Protein AF-A0A9Q8ZXS8-F1 (afdb_monomer)

Radius of gyration: 16.69 Å; Cα contacts (8 Å, |Δi|>4): 144; chains: 1; bounding box: 40×21×50 Å

Structure (mmCIF, N/CA/C/O backbone):
data_AF-A0A9Q8ZXS8-F1
#
_entry.id   AF-A0A9Q8ZXS8-F1
#
loop_
_atom_site.group_PDB
_atom_site.id
_atom_site.type_symbol
_atom_site.label_atom_id
_atom_site.label_alt_id
_atom_site.label_comp_id
_atom_site.label_asym_id
_atom_site.label_entity_id
_atom_site.label_se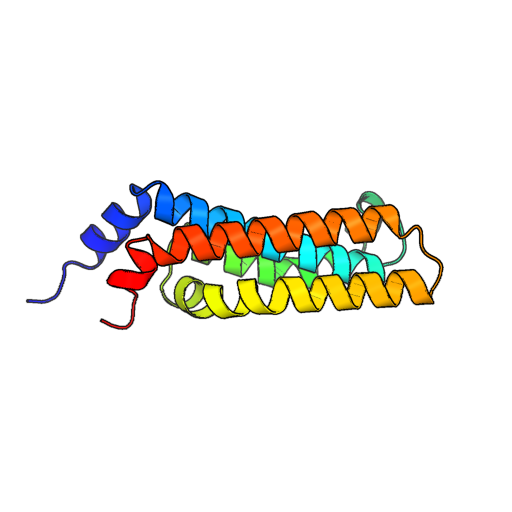q_id
_atom_site.pdbx_PDB_ins_code
_atom_site.Cartn_x
_atom_site.Cartn_y
_atom_site.Cartn_z
_atom_site.occupancy
_atom_site.B_iso_or_equiv
_atom_site.auth_seq_id
_atom_site.auth_comp_id
_atom_site.auth_asym_id
_atom_site.auth_atom_id
_atom_site.pdbx_PDB_model_num
ATOM 1 N N . MET A 1 1 ? -21.785 -8.134 29.404 1.00 45.50 1 MET A N 1
ATOM 2 C CA . MET A 1 1 ? -22.351 -6.963 28.702 1.00 45.50 1 MET A CA 1
ATOM 3 C C . MET A 1 1 ? -21.860 -7.034 27.273 1.00 45.50 1 MET A C 1
ATOM 5 O O . MET A 1 1 ? -20.669 -6.858 27.066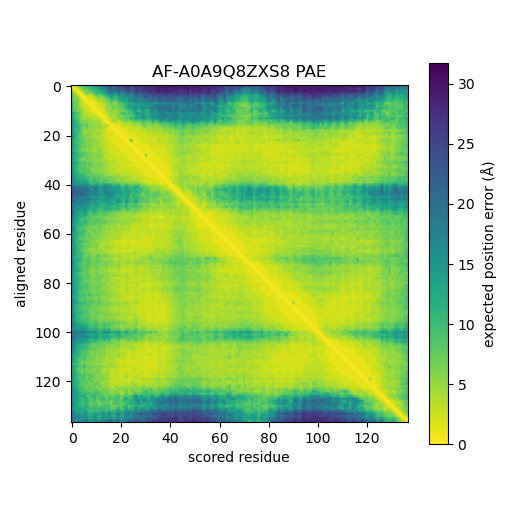 1.00 45.50 1 MET A O 1
ATOM 9 N N . ALA A 1 2 ? -22.726 -7.398 26.325 1.00 45.50 2 ALA A N 1
ATOM 10 C CA . ALA A 1 2 ? -22.381 -7.313 24.911 1.00 45.50 2 ALA A CA 1
ATOM 11 C C . ALA A 1 2 ? -22.109 -5.836 24.607 1.00 45.50 2 ALA A C 1
ATOM 13 O O . ALA A 1 2 ? -22.987 -4.994 24.801 1.00 45.50 2 ALA A O 1
ATOM 14 N N . ARG A 1 3 ? -20.860 -5.518 24.267 1.00 55.22 3 ARG A N 1
ATOM 15 C CA . ARG A 1 3 ? -20.460 -4.188 23.815 1.00 55.22 3 ARG A CA 1
ATOM 16 C C . ARG A 1 3 ? -21.382 -3.836 22.648 1.00 55.22 3 ARG A C 1
ATOM 18 O O . ARG A 1 3 ? -21.616 -4.669 21.780 1.00 55.22 3 ARG A O 1
ATOM 25 N N . ASN A 1 4 ? -21.991 -2.654 22.666 1.00 61.94 4 ASN A N 1
ATOM 26 C CA . ASN A 1 4 ? -22.851 -2.235 21.566 1.00 61.94 4 ASN A CA 1
ATOM 27 C C . ASN A 1 4 ? -21.925 -1.888 20.391 1.00 61.94 4 ASN A C 1
ATOM 29 O O . ASN A 1 4 ? -21.510 -0.739 20.252 1.00 61.94 4 ASN A O 1
ATOM 33 N N . ASP A 1 5 ? -21.520 -2.892 19.608 1.00 63.16 5 ASP A N 1
ATOM 34 C CA . ASP A 1 5 ? -20.488 -2.781 18.567 1.00 63.16 5 ASP A CA 1
ATOM 35 C C . ASP A 1 5 ? -20.754 -1.598 17.626 1.00 63.16 5 ASP A C 1
ATOM 37 O O . ASP A 1 5 ? -19.835 -0.901 17.203 1.00 63.16 5 ASP A O 1
ATOM 41 N N . ARG A 1 6 ? -22.029 -1.269 17.389 1.00 62.06 6 ARG A N 1
ATOM 42 C CA . ARG A 1 6 ? -22.445 -0.097 16.603 1.00 62.06 6 ARG A CA 1
ATOM 43 C C . ARG A 1 6 ? -21.982 1.241 17.184 1.00 62.06 6 ARG A C 1
ATOM 45 O O . ARG A 1 6 ? -21.545 2.101 16.426 1.00 62.06 6 ARG A O 1
ATOM 52 N N . GLU A 1 7 ? -22.061 1.437 18.499 1.00 69.19 7 GLU A N 1
ATOM 53 C CA . GLU A 1 7 ? -21.584 2.670 19.145 1.00 69.19 7 GLU A CA 1
ATOM 54 C C . GLU A 1 7 ? -20.056 2.757 19.136 1.00 69.19 7 GLU A C 1
ATOM 56 O O . GLU A 1 7 ? -19.498 3.844 19.002 1.00 69.19 7 GLU A O 1
ATOM 61 N N . TYR A 1 8 ? -19.379 1.614 19.241 1.00 67.31 8 TYR A N 1
ATOM 62 C CA . TYR A 1 8 ? -17.926 1.522 19.158 1.00 67.31 8 TYR A CA 1
ATOM 63 C C . TYR A 1 8 ? -17.414 1.920 17.763 1.00 67.31 8 TYR A C 1
ATOM 65 O O . TYR A 1 8 ? -16.594 2.834 17.642 1.00 67.31 8 TYR A O 1
ATOM 73 N N . TRP A 1 9 ? -17.982 1.340 16.701 1.00 65.94 9 TRP A N 1
ATOM 74 C CA . TRP A 1 9 ? -17.641 1.694 15.319 1.00 65.94 9 TRP A CA 1
ATOM 75 C C . TRP A 1 9 ? -18.033 3.134 14.959 1.00 65.94 9 TRP A C 1
ATOM 77 O O . TRP A 1 9 ? -17.338 3.789 14.182 1.00 65.94 9 TRP A O 1
ATOM 87 N N . ALA A 1 10 ? -19.107 3.668 15.548 1.00 68.06 10 ALA A N 1
ATOM 88 C CA . ALA A 1 10 ? -19.478 5.071 15.378 1.00 68.06 10 ALA A CA 1
ATOM 89 C C . ALA A 1 10 ? -18.453 6.025 16.018 1.00 68.06 10 ALA A C 1
ATOM 91 O O . ALA A 1 10 ? -18.123 7.047 15.422 1.00 68.06 10 ALA A O 1
ATOM 92 N N . ARG A 1 11 ? -17.899 5.688 17.192 1.00 68.88 11 ARG A N 1
ATOM 93 C CA . ARG A 1 11 ? -16.846 6.489 17.847 1.00 68.88 11 ARG A CA 1
ATOM 94 C C . ARG A 1 11 ? -15.534 6.472 17.064 1.00 68.88 11 ARG A C 1
ATOM 96 O O . ARG A 1 11 ? -14.914 7.520 16.909 1.00 68.88 11 ARG A O 1
ATOM 103 N N . LEU A 1 12 ? -15.157 5.319 16.510 1.00 65.94 12 LEU A N 1
ATOM 104 C CA . LEU A 1 12 ? -13.989 5.174 15.632 1.00 65.94 12 LEU A CA 1
ATOM 105 C C . LEU A 1 12 ? -14.066 6.064 14.388 1.00 65.94 12 LEU A C 1
ATOM 107 O O . LEU A 1 12 ? -13.073 6.683 14.013 1.00 65.94 12 LEU A O 1
ATOM 111 N N . ARG A 1 13 ? -15.259 6.198 13.794 1.00 68.06 13 ARG A N 1
ATOM 112 C CA . ARG A 1 13 ? -15.489 7.105 12.659 1.00 68.06 13 ARG A CA 1
ATOM 113 C C . ARG A 1 13 ? -15.359 8.577 13.016 1.00 68.06 13 ARG A C 1
ATOM 115 O O . ARG A 1 13 ? -15.186 9.373 12.108 1.00 68.06 13 ARG A O 1
ATOM 122 N N . VAL A 1 14 ? -15.468 8.960 14.284 1.00 74.81 14 VAL A N 1
ATOM 123 C CA . VAL A 1 14 ? -15.363 10.363 14.717 1.00 74.81 14 VAL A CA 1
ATOM 124 C C . VAL A 1 14 ? -13.942 10.696 15.177 1.00 74.81 14 VAL A C 1
ATOM 126 O O . VAL A 1 14 ? -13.554 11.863 15.179 1.00 74.81 14 VAL A O 1
ATOM 129 N N . GLU A 1 15 ? -13.133 9.694 15.529 1.00 79.12 15 GLU A N 1
ATOM 130 C CA . GLU A 1 15 ? -11.763 9.922 15.969 1.00 79.12 15 GLU A CA 1
ATOM 131 C C . GLU A 1 15 ? -10.849 10.276 14.777 1.00 79.12 15 GLU A C 1
ATOM 133 O O . GLU A 1 15 ? -10.577 9.425 13.923 1.00 79.12 15 GLU A O 1
ATOM 138 N N . PRO A 1 16 ? -10.282 11.497 14.736 1.00 76.81 16 PRO A N 1
ATOM 139 C CA . PRO A 1 16 ? -9.475 11.937 13.602 1.00 76.81 16 PRO A CA 1
ATOM 140 C C . PRO A 1 16 ? -8.232 11.064 13.422 1.00 76.81 16 PRO A C 1
ATOM 142 O O . PRO A 1 16 ? -7.836 10.782 12.299 1.00 76.81 16 PRO A O 1
ATOM 145 N N . ARG A 1 17 ? -7.631 10.571 14.511 1.00 79.19 17 ARG A N 1
ATOM 146 C CA . ARG A 1 17 ? -6.448 9.697 14.454 1.00 79.19 17 ARG A CA 1
ATOM 147 C C . ARG A 1 17 ? -6.723 8.380 13.734 1.00 79.19 17 ARG A C 1
ATOM 149 O O . ARG A 1 17 ? -5.909 7.962 12.918 1.00 79.19 17 ARG A O 1
ATOM 156 N N . SER A 1 18 ? -7.871 7.761 13.993 1.00 78.75 18 SER A N 1
ATOM 157 C CA . SER A 1 18 ? -8.272 6.515 13.335 1.00 78.75 18 SER A CA 1
ATOM 158 C C . SER A 1 18 ? -8.526 6.732 11.838 1.00 78.75 18 SER A C 1
ATOM 160 O O . SER A 1 18 ? -8.071 5.935 11.017 1.00 78.75 18 SER A O 1
ATOM 162 N N . GLN A 1 19 ? -9.140 7.861 11.464 1.00 82.94 19 GLN A N 1
ATOM 163 C CA . GLN A 1 19 ? -9.300 8.250 10.058 1.00 82.94 19 GLN A CA 1
ATOM 164 C C . GLN A 1 19 ? -7.961 8.539 9.363 1.00 82.94 19 GLN A C 1
ATOM 166 O O . GLN A 1 19 ? -7.737 8.066 8.253 1.00 82.94 19 GLN A O 1
ATOM 171 N N . TRP A 1 20 ? -7.050 9.276 10.008 1.00 85.56 20 TRP A N 1
ATOM 172 C CA . TRP A 1 20 ? -5.715 9.555 9.467 1.00 85.56 20 TRP A CA 1
ATOM 173 C C . TRP A 1 20 ? -4.899 8.273 9.295 1.00 85.56 20 TRP A C 1
ATOM 175 O O . TRP A 1 20 ? -4.257 8.092 8.263 1.00 85.56 20 TRP A O 1
ATOM 185 N N . ALA A 1 21 ? -4.954 7.358 10.267 1.00 85.38 21 ALA A N 1
ATOM 186 C CA . ALA A 1 21 ? -4.276 6.071 10.182 1.00 85.38 21 ALA A CA 1
ATOM 187 C C . ALA A 1 21 ? -4.770 5.262 8.971 1.00 85.38 21 ALA A C 1
ATOM 189 O O . ALA A 1 21 ? -3.948 4.795 8.176 1.00 85.38 21 ALA A O 1
ATOM 190 N N . AL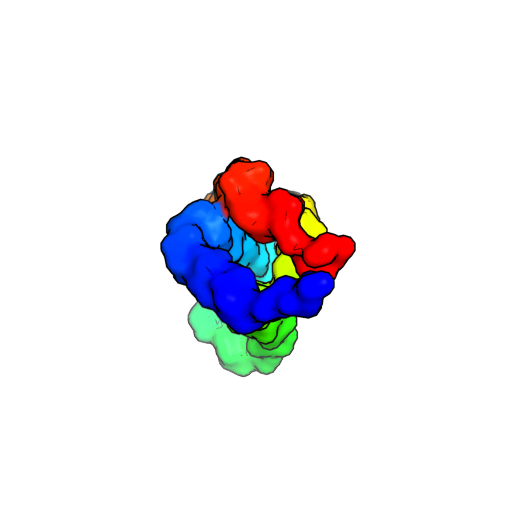A A 1 22 ? -6.094 5.153 8.807 1.00 85.25 22 ALA A N 1
ATOM 191 C CA . ALA A 1 22 ? -6.731 4.477 7.679 1.00 85.25 22 ALA A CA 1
ATOM 192 C C . ALA A 1 22 ? -6.401 5.155 6.340 1.00 85.25 22 ALA A C 1
ATOM 194 O O . ALA A 1 22 ? -5.937 4.493 5.415 1.00 85.25 22 ALA A O 1
ATOM 195 N N . GLY A 1 23 ? -6.542 6.479 6.250 1.00 87.50 23 GLY A N 1
ATOM 196 C CA . GLY A 1 23 ? -6.251 7.241 5.035 1.00 87.50 23 GLY A CA 1
ATOM 197 C C . GLY A 1 23 ? -4.794 7.108 4.587 1.00 87.50 23 GLY A C 1
ATOM 198 O O . GLY A 1 23 ? -4.524 6.855 3.416 1.00 87.50 23 GLY A O 1
ATOM 199 N N . LEU A 1 24 ? -3.842 7.189 5.520 1.00 90.06 24 LEU A N 1
ATOM 200 C CA . LEU A 1 24 ? -2.423 6.989 5.220 1.00 90.06 24 LEU A CA 1
ATOM 201 C C . LEU A 1 24 ? -2.115 5.544 4.800 1.00 90.06 24 LEU A C 1
ATOM 203 O O . LEU A 1 24 ? -1.267 5.331 3.936 1.00 90.06 24 LEU A O 1
ATOM 207 N N . ALA A 1 25 ? -2.820 4.552 5.349 1.00 89.38 25 ALA A N 1
ATOM 208 C CA . ALA A 1 25 ? -2.683 3.168 4.900 1.00 89.38 25 ALA A CA 1
ATOM 209 C C . ALA A 1 25 ? -3.209 2.970 3.472 1.00 89.38 25 ALA A C 1
ATOM 211 O O . ALA A 1 25 ? -2.567 2.277 2.684 1.00 89.38 25 ALA A O 1
ATOM 212 N N . VAL A 1 26 ? -4.326 3.614 3.117 1.00 91.75 26 VAL A N 1
ATOM 213 C CA . VAL A 1 26 ? -4.846 3.615 1.741 1.00 91.75 26 VAL A CA 1
ATOM 214 C C . VAL A 1 26 ? -3.850 4.270 0.788 1.00 91.75 26 VAL A C 1
ATOM 216 O O . VAL A 1 26 ? -3.587 3.715 -0.273 1.00 91.75 26 VAL A O 1
ATOM 219 N N . ILE A 1 27 ? -3.244 5.400 1.170 1.00 91.88 27 ILE A N 1
ATOM 220 C CA . ILE A 1 27 ? -2.220 6.071 0.352 1.00 91.88 27 ILE A CA 1
ATOM 221 C C . ILE A 1 27 ? -1.008 5.158 0.132 1.00 91.88 27 ILE A C 1
ATOM 223 O O . ILE A 1 27 ? -0.546 5.030 -0.999 1.00 91.88 27 ILE A O 1
ATOM 227 N N . ALA A 1 28 ? -0.517 4.485 1.177 1.00 89.31 28 ALA A N 1
ATOM 228 C CA . ALA A 1 28 ? 0.591 3.537 1.051 1.00 89.31 28 ALA A CA 1
ATOM 229 C C . ALA A 1 28 ? 0.240 2.351 0.134 1.00 89.31 28 ALA A C 1
ATOM 231 O O . ALA A 1 28 ? 1.035 1.973 -0.726 1.00 89.31 28 ALA A O 1
ATOM 232 N N . GLY A 1 29 ? -0.963 1.787 0.287 1.00 88.50 29 GLY A N 1
ATOM 233 C CA . GLY A 1 29 ? -1.454 0.716 -0.580 1.00 88.50 29 GLY A CA 1
ATOM 234 C C . GLY A 1 29 ? -1.592 1.162 -2.037 1.00 88.50 29 GLY A C 1
ATOM 235 O O . GLY A 1 29 ? -1.208 0.427 -2.947 1.00 88.50 29 GLY A O 1
ATOM 236 N N . LEU A 1 30 ? -2.086 2.381 -2.263 1.00 91.25 30 LEU A N 1
ATOM 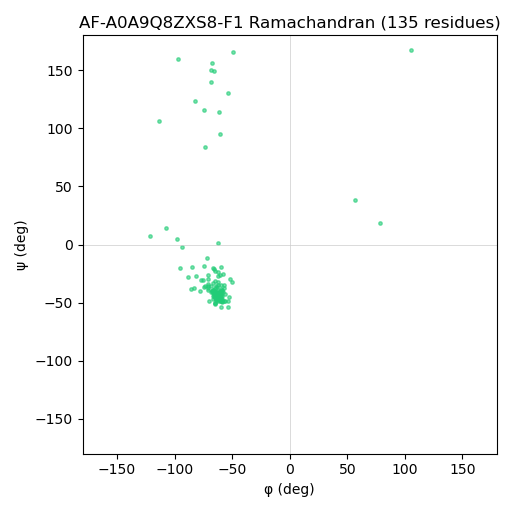237 C CA . LEU A 1 30 ? -2.225 2.967 -3.593 1.00 91.25 30 LEU A CA 1
ATOM 238 C C . LEU A 1 30 ? -0.870 3.180 -4.263 1.00 91.25 30 LEU A C 1
ATOM 240 O O . LEU A 1 30 ? -0.718 2.766 -5.407 1.00 91.25 30 LEU A O 1
ATOM 244 N N . ALA A 1 31 ? 0.102 3.756 -3.553 1.00 89.81 31 ALA A N 1
ATOM 245 C CA . ALA A 1 31 ? 1.462 3.956 -4.054 1.00 89.81 31 ALA A CA 1
ATOM 246 C C . ALA A 1 31 ? 2.065 2.632 -4.555 1.00 89.81 31 ALA A C 1
ATOM 248 O O . ALA A 1 31 ? 2.383 2.488 -5.734 1.00 89.81 31 ALA A O 1
ATOM 249 N N . VAL A 1 32 ? 2.058 1.590 -3.711 1.00 90.88 32 VAL A N 1
ATOM 250 C CA . VAL A 1 32 ? 2.562 0.271 -4.125 1.00 90.88 32 VAL A CA 1
ATOM 251 C C . VAL A 1 32 ? 1.812 -0.319 -5.309 1.00 90.88 32 VAL A C 1
ATOM 253 O O . VAL A 1 32 ? 2.425 -0.922 -6.186 1.00 90.88 32 VAL A O 1
ATOM 256 N N . THR A 1 33 ? 0.491 -0.169 -5.340 1.00 90.25 33 THR A N 1
ATOM 257 C CA . THR A 1 33 ? -0.324 -0.739 -6.416 1.00 90.25 33 THR A CA 1
ATOM 258 C C . THR A 1 33 ? -0.015 -0.045 -7.738 1.00 90.25 33 THR A C 1
ATOM 260 O O . THR A 1 33 ? 0.139 -0.713 -8.758 1.00 90.25 33 THR A O 1
ATOM 263 N N . LEU A 1 34 ? 0.146 1.282 -7.723 1.00 88.38 34 LEU A N 1
ATOM 264 C CA . LEU A 1 34 ? 0.546 2.055 -8.895 1.00 88.38 34 LEU A CA 1
ATOM 265 C C . LEU A 1 34 ? 1.959 1.696 -9.356 1.00 88.38 34 LEU A C 1
ATOM 267 O O . LEU A 1 34 ? 2.158 1.529 -10.557 1.00 88.38 34 LEU A O 1
ATOM 271 N N . ALA A 1 35 ? 2.902 1.495 -8.433 1.00 87.19 35 ALA A N 1
ATOM 272 C CA . ALA A 1 35 ? 4.248 1.032 -8.756 1.00 87.19 35 ALA A CA 1
ATOM 273 C C . ALA A 1 35 ? 4.226 -0.350 -9.440 1.00 87.19 35 ALA A C 1
ATOM 275 O O . ALA A 1 35 ? 4.804 -0.536 -10.510 1.00 87.19 35 ALA A O 1
ATOM 276 N N . VAL A 1 36 ? 3.489 -1.314 -8.884 1.00 89.19 36 VAL A N 1
ATOM 277 C CA . VAL A 1 36 ? 3.349 -2.653 -9.480 1.00 89.19 36 VAL A CA 1
ATOM 278 C C . VAL A 1 36 ? 2.702 -2.578 -10.865 1.00 89.19 36 VAL A C 1
ATOM 280 O O . VAL A 1 36 ? 3.176 -3.212 -11.807 1.00 89.19 36 VAL A O 1
ATOM 283 N N . ILE A 1 37 ? 1.645 -1.777 -11.015 1.00 88.19 37 ILE A N 1
ATOM 284 C CA . ILE A 1 37 ? 0.984 -1.560 -12.305 1.00 88.19 37 ILE A CA 1
ATOM 285 C C . ILE A 1 37 ? 1.946 -0.931 -13.314 1.00 88.19 37 ILE A C 1
ATOM 287 O O . ILE A 1 37 ? 1.981 -1.384 -14.452 1.00 88.19 37 ILE A O 1
ATOM 291 N N . GLY A 1 38 ? 2.728 0.074 -12.913 1.00 84.38 38 GLY A N 1
ATOM 292 C CA . GLY A 1 38 ? 3.691 0.742 -13.788 1.00 84.38 38 GLY A CA 1
ATOM 293 C C . GLY A 1 38 ? 4.788 -0.191 -14.308 1.00 84.38 38 GLY A C 1
ATOM 294 O O . GLY A 1 38 ? 5.301 0.033 -15.398 1.00 84.38 38 GLY A O 1
ATOM 295 N N . LEU A 1 39 ? 5.124 -1.256 -13.569 1.00 84.44 39 LEU A N 1
ATOM 296 C CA . LEU A 1 39 ? 6.073 -2.276 -14.029 1.00 84.44 39 LEU A CA 1
ATOM 297 C C . LEU A 1 39 ? 5.432 -3.333 -14.928 1.00 84.44 39 LEU A C 1
ATOM 299 O O . LEU A 1 39 ? 6.074 -3.823 -15.853 1.00 84.44 39 LEU A O 1
ATOM 303 N N . LEU A 1 40 ? 4.195 -3.737 -14.632 1.00 85.62 40 LEU A N 1
ATOM 304 C CA . LEU A 1 40 ? 3.532 -4.847 -15.325 1.00 85.62 40 LEU A CA 1
ATOM 305 C C . LEU A 1 40 ? 2.768 -4.412 -16.577 1.00 85.62 40 LEU A C 1
ATOM 307 O O . LEU A 1 40 ? 2.574 -5.217 -17.489 1.00 85.62 40 LEU A O 1
ATOM 311 N N . VAL A 1 41 ? 2.296 -3.167 -16.614 1.00 82.88 41 VAL A N 1
ATOM 312 C CA . VAL A 1 41 ? 1.496 -2.624 -17.710 1.00 82.88 41 VAL A CA 1
ATOM 313 C C . VAL A 1 41 ? 2.302 -1.528 -18.405 1.00 82.88 41 VAL A C 1
ATOM 315 O O . VAL A 1 41 ? 2.420 -0.433 -17.857 1.00 82.88 41 VAL A O 1
ATOM 318 N N . PRO A 1 42 ? 2.836 -1.788 -19.612 1.00 72.50 42 PRO A N 1
ATOM 319 C CA . PRO A 1 42 ? 3.602 -0.789 -20.343 1.00 72.50 42 PRO A CA 1
ATOM 320 C C . PRO A 1 42 ? 2.717 0.390 -20.769 1.00 72.50 42 PRO A C 1
ATOM 322 O O . PRO A 1 42 ? 1.528 0.222 -21.056 1.00 72.50 42 PRO A O 1
ATOM 325 N N . GLY A 1 43 ? 3.325 1.573 -20.856 1.00 73.06 43 GLY A N 1
ATOM 326 C CA . GLY A 1 43 ? 2.664 2.819 -21.252 1.00 73.06 43 GLY A CA 1
ATOM 327 C C . GLY A 1 43 ? 2.417 3.770 -20.082 1.00 73.06 43 GLY A C 1
ATOM 328 O O . GLY A 1 43 ? 2.552 3.410 -18.913 1.00 73.06 43 GLY A O 1
ATOM 329 N N . ASN A 1 44 ? 2.062 5.016 -20.395 1.00 73.06 44 ASN A N 1
ATOM 330 C CA . ASN A 1 44 ? 1.785 6.019 -19.367 1.00 73.06 44 ASN A CA 1
ATOM 331 C C . ASN A 1 44 ? 0.499 5.653 -18.603 1.00 73.06 44 ASN A C 1
ATOM 333 O O . ASN A 1 44 ? -0.427 5.106 -19.195 1.00 73.06 44 ASN A O 1
ATOM 337 N N . HIS A 1 45 ? 0.373 6.020 -17.323 1.00 70.06 45 HIS A N 1
ATOM 338 C CA . HIS A 1 45 ? -0.767 5.642 -16.473 1.00 70.06 45 HIS A CA 1
ATOM 339 C C . HIS A 1 45 ? -2.150 5.944 -17.070 1.00 70.06 45 HIS A C 1
ATOM 341 O O . HIS A 1 45 ? -3.117 5.258 -16.748 1.00 70.06 45 HIS A O 1
ATOM 347 N N . PHE A 1 46 ? -2.276 6.973 -17.913 1.00 72.25 46 PHE A N 1
ATOM 348 C CA . PHE A 1 46 ? -3.524 7.273 -18.621 1.00 72.25 46 PHE A CA 1
ATOM 349 C C . PHE A 1 46 ? -3.852 6.248 -19.712 1.00 72.25 46 PHE A C 1
ATOM 351 O O . PHE A 1 46 ? -5.014 5.880 -19.867 1.00 72.25 46 PHE A O 1
ATOM 358 N N . GLU A 1 47 ? -2.840 5.757 -20.420 1.00 74.62 47 GLU A N 1
ATOM 359 C CA . GLU A 1 47 ? -2.959 4.734 -21.461 1.00 74.62 47 GLU A CA 1
ATOM 360 C C . GLU A 1 47 ? -3.190 3.353 -20.835 1.00 74.62 47 GLU A C 1
ATOM 362 O O . GLU A 1 47 ? -4.017 2.578 -21.318 1.00 74.62 47 GLU A O 1
ATOM 367 N N . SER A 1 48 ? -2.557 3.083 -19.687 1.00 77.75 48 SER A N 1
ATOM 368 C CA . SER A 1 48 ? -2.707 1.833 -18.933 1.00 77.75 48 SER A CA 1
ATOM 369 C C . SER A 1 48 ? -4.159 1.549 -18.529 1.00 77.75 48 SER A C 1
ATOM 371 O O . SER A 1 48 ? -4.526 0.389 -18.371 1.00 77.75 48 SER A O 1
ATOM 373 N N . ARG A 1 49 ? -5.015 2.577 -18.394 1.00 79.25 49 ARG A N 1
ATOM 374 C CA . ARG A 1 49 ? -6.438 2.427 -18.013 1.00 79.25 49 ARG A CA 1
ATOM 375 C C . ARG A 1 49 ? -7.271 1.674 -19.046 1.00 79.25 49 ARG A C 1
ATOM 377 O O . ARG A 1 49 ? -8.324 1.144 -18.694 1.00 79.25 49 ARG A O 1
ATOM 384 N N . ALA A 1 50 ? -6.826 1.642 -20.303 1.00 81.56 50 ALA A N 1
ATOM 385 C CA . ALA A 1 50 ? -7.464 0.845 -21.345 1.00 81.56 50 ALA A CA 1
ATOM 386 C C . ALA A 1 50 ? -7.157 -0.656 -21.196 1.00 81.56 50 ALA A C 1
ATOM 388 O O . ALA A 1 50 ? -7.873 -1.489 -21.747 1.00 81.56 50 ALA A O 1
ATOM 389 N N . ASN A 1 51 ? -6.113 -1.017 -20.441 1.00 82.62 51 ASN A N 1
ATOM 390 C CA . ASN A 1 51 ? -5.737 -2.402 -20.210 1.00 82.62 51 ASN A CA 1
ATOM 391 C C . ASN A 1 51 ? -6.592 -3.008 -19.075 1.00 82.62 51 ASN A C 1
ATOM 393 O O . ASN A 1 51 ? -6.564 -2.498 -17.955 1.00 82.62 51 ASN A O 1
ATOM 397 N N . PRO A 1 52 ? -7.318 -4.120 -19.295 1.00 85.75 52 PRO A N 1
ATOM 398 C CA . PRO A 1 52 ? -8.119 -4.757 -18.247 1.00 85.75 52 PRO A CA 1
ATOM 399 C C . PRO A 1 52 ? -7.285 -5.225 -17.041 1.00 85.75 52 PRO A C 1
ATOM 401 O O . PRO A 1 52 ? -7.801 -5.255 -15.923 1.00 85.75 52 PRO A O 1
ATOM 404 N N . LEU A 1 53 ? -5.993 -5.525 -17.229 1.00 85.88 53 LEU A N 1
ATOM 405 C CA . LEU A 1 53 ? -5.082 -5.878 -16.133 1.00 85.88 53 LEU A CA 1
ATOM 406 C C . LEU A 1 53 ? -4.911 -4.736 -15.125 1.00 85.88 53 LEU A C 1
ATOM 408 O O . LEU A 1 53 ? -4.784 -5.004 -13.933 1.00 85.88 53 LEU A O 1
ATOM 412 N N . TYR A 1 54 ? -4.977 -3.477 -15.571 1.00 86.94 54 TYR A N 1
ATOM 413 C CA . TYR A 1 54 ? -4.943 -2.311 -14.684 1.00 86.94 54 TYR A CA 1
ATOM 414 C C . TYR A 1 54 ? -6.071 -2.378 -13.648 1.00 86.94 54 TYR A C 1
ATOM 416 O O . TYR A 1 54 ? -5.845 -2.237 -12.447 1.00 86.94 54 TYR A O 1
ATOM 424 N N . TRP A 1 55 ? -7.292 -2.651 -14.111 1.00 88.06 55 TRP A N 1
ATOM 425 C CA . TRP A 1 55 ? -8.471 -2.724 -13.252 1.00 88.06 55 TRP A CA 1
ATOM 426 C C . TRP A 1 55 ? -8.454 -3.959 -12.359 1.00 88.06 55 TRP A C 1
ATOM 428 O O . TRP A 1 55 ? -8.787 -3.855 -11.181 1.00 88.06 55 TRP A O 1
ATOM 438 N N . LEU A 1 56 ? -8.004 -5.103 -12.881 1.00 89.38 56 LEU A N 1
ATOM 439 C CA . LEU A 1 56 ? -7.850 -6.323 -12.087 1.00 89.38 56 LEU A CA 1
ATOM 440 C C . LEU A 1 56 ? -6.871 -6.137 -10.921 1.00 89.38 56 LEU A C 1
ATOM 442 O O . LEU A 1 56 ? -7.139 -6.630 -9.829 1.00 89.38 56 LEU A O 1
ATOM 446 N N . LEU A 1 57 ? -5.780 -5.393 -11.125 1.00 87.56 57 LEU A N 1
ATOM 447 C CA . LEU A 1 57 ? -4.810 -5.083 -10.071 1.00 87.56 57 LEU A CA 1
ATOM 448 C C . LEU A 1 57 ? -5.321 -4.021 -9.083 1.00 87.56 57 LEU A C 1
ATOM 450 O O . LEU A 1 57 ? -4.979 -4.074 -7.904 1.00 87.56 57 LEU A O 1
ATOM 454 N N . MET A 1 58 ? -6.172 -3.091 -9.527 1.00 88.88 58 MET A N 1
ATOM 455 C CA . MET A 1 58 ? -6.784 -2.075 -8.660 1.00 88.88 58 MET A CA 1
ATOM 456 C C . MET A 1 58 ? -7.933 -2.616 -7.796 1.00 88.88 58 MET A C 1
ATOM 458 O O . MET A 1 58 ? -8.148 -2.111 -6.696 1.00 88.88 58 MET A O 1
ATOM 462 N N . LEU A 1 59 ? -8.678 -3.627 -8.257 1.00 91.19 59 LEU A N 1
ATOM 463 C CA . LEU A 1 59 ? -9.859 -4.157 -7.559 1.00 91.19 59 LEU A CA 1
ATOM 464 C C . LEU A 1 59 ? -9.590 -4.571 -6.097 1.00 91.19 59 LEU A C 1
ATOM 466 O O . LEU A 1 59 ? -10.350 -4.131 -5.230 1.00 91.19 59 LEU A O 1
ATOM 470 N N . PRO A 1 60 ? -8.529 -5.343 -5.778 1.00 89.44 60 PRO A N 1
ATOM 471 C CA . PRO A 1 60 ? -8.213 -5.700 -4.396 1.00 89.44 60 PRO A CA 1
ATOM 472 C C . PRO A 1 60 ? -7.971 -4.479 -3.507 1.00 89.44 60 PRO A C 1
ATOM 474 O O . PRO A 1 60 ? -8.439 -4.445 -2.370 1.00 89.44 60 PRO A O 1
ATOM 477 N N . LEU A 1 61 ? -7.282 -3.461 -4.035 1.00 90.06 61 LEU A N 1
ATOM 478 C CA . LEU A 1 61 ? -7.012 -2.223 -3.312 1.00 90.06 61 LEU A CA 1
ATOM 479 C C . LEU A 1 61 ? -8.300 -1.438 -3.063 1.00 90.06 61 LEU A C 1
ATOM 481 O O . LEU A 1 61 ? -8.520 -0.988 -1.945 1.00 90.06 61 LEU A O 1
ATOM 485 N N . VAL A 1 62 ? -9.143 -1.268 -4.084 1.00 90.94 62 VAL A N 1
ATOM 486 C CA . VAL A 1 62 ? -10.403 -0.515 -3.969 1.00 90.94 62 VAL A CA 1
ATOM 487 C C . VAL A 1 62 ? -11.342 -1.188 -2.975 1.00 90.94 62 VAL A C 1
ATOM 489 O O . VAL A 1 62 ? -11.918 -0.508 -2.126 1.00 90.94 62 VAL A O 1
ATOM 492 N N . TRP A 1 63 ? -11.457 -2.516 -3.041 1.00 92.56 63 TRP A N 1
ATOM 493 C CA . TRP A 1 63 ? -12.239 -3.287 -2.081 1.00 92.56 63 TRP A CA 1
ATOM 494 C C . TRP A 1 63 ? -11.703 -3.100 -0.658 1.00 92.56 63 TRP A C 1
ATOM 496 O O . TRP A 1 63 ? -12.439 -2.650 0.219 1.00 92.56 63 TRP A O 1
ATOM 506 N N . TRP A 1 64 ? -10.406 -3.336 -0.439 1.00 91.62 64 TRP A N 1
ATOM 507 C CA . TRP A 1 64 ? -9.798 -3.191 0.884 1.00 91.62 64 TRP A CA 1
ATOM 508 C C . TRP A 1 64 ? -9.879 -1.755 1.423 1.00 91.62 64 TRP A C 1
ATOM 510 O O . TRP A 1 64 ? -10.164 -1.564 2.601 1.00 91.62 64 TRP A O 1
ATOM 520 N N . ALA A 1 65 ? -9.686 -0.738 0.579 1.00 89.94 65 ALA A N 1
ATOM 521 C CA . ALA A 1 65 ? -9.795 0.665 0.968 1.00 89.94 65 ALA A CA 1
ATOM 522 C C . ALA A 1 65 ? -11.230 1.041 1.366 1.00 89.94 65 ALA A C 1
ATOM 524 O O . ALA A 1 65 ? -11.420 1.748 2.354 1.00 89.94 65 ALA A O 1
ATOM 525 N N . SER A 1 66 ? -12.237 0.551 0.634 1.00 89.44 66 SER A N 1
ATOM 526 C CA . SER A 1 66 ? -13.649 0.764 0.969 1.00 89.44 66 SER A CA 1
ATOM 527 C C . SER A 1 66 ? -13.996 0.154 2.329 1.00 89.44 66 SER A C 1
ATOM 529 O O . SER A 1 66 ? -14.569 0.828 3.183 1.00 89.44 66 SER A O 1
ATOM 531 N N . GLU A 1 67 ? -13.594 -1.097 2.554 1.00 87.50 67 GLU A N 1
ATOM 532 C CA . GLU A 1 67 ? -13.797 -1.813 3.819 1.00 87.50 67 GLU A CA 1
ATOM 533 C C . GLU A 1 67 ? -13.050 -1.129 4.977 1.00 87.50 67 GLU A C 1
ATOM 535 O O . GLU A 1 67 ? -13.597 -0.939 6.063 1.00 87.50 67 GLU A O 1
ATOM 540 N N . LEU A 1 68 ? -11.815 -0.676 4.740 1.00 85.62 68 LEU A N 1
ATOM 541 C CA . LEU A 1 68 ? -11.006 0.010 5.746 1.00 85.62 68 LEU A CA 1
ATOM 542 C C . LEU A 1 68 ? -11.608 1.364 6.143 1.00 85.62 68 LEU A C 1
ATOM 544 O O . LEU A 1 68 ? -11.640 1.691 7.327 1.00 85.62 68 LEU A O 1
ATOM 548 N N . MET A 1 69 ? -12.125 2.132 5.180 1.00 84.38 69 MET A N 1
ATOM 549 C CA . MET A 1 69 ? -12.823 3.397 5.446 1.00 84.38 69 MET A CA 1
ATOM 550 C C . MET A 1 69 ? -14.196 3.181 6.102 1.00 84.38 69 MET A C 1
ATOM 552 O O . MET A 1 69 ? -14.667 4.041 6.848 1.00 84.38 69 MET A O 1
ATOM 556 N N . GLY A 1 70 ? -14.819 2.022 5.869 1.00 81.31 70 GLY A N 1
ATOM 557 C CA . GLY A 1 70 ? -15.978 1.540 6.623 1.00 81.31 70 GLY A CA 1
ATOM 558 C C . GLY A 1 70 ? -15.648 1.090 8.052 1.00 81.31 70 GLY A C 1
ATOM 559 O O . GLY A 1 70 ? -16.567 0.930 8.859 1.00 81.31 70 GLY A O 1
ATOM 560 N N . PHE A 1 71 ? -14.354 0.960 8.374 1.00 77.44 71 PHE A N 1
ATOM 561 C CA . PHE A 1 71 ? -13.817 0.337 9.584 1.00 77.44 71 PHE A CA 1
ATOM 562 C C . PHE A 1 71 ? -14.289 -1.111 9.772 1.00 77.44 71 PHE A C 1
ATOM 564 O O . PHE A 1 71 ? -14.539 -1.551 10.888 1.00 77.44 71 PHE A O 1
ATOM 571 N N . GLU A 1 72 ? -14.397 -1.870 8.685 1.00 81.06 72 GLU A N 1
ATOM 572 C CA . GLU A 1 72 ? -14.747 -3.287 8.753 1.00 81.06 72 GLU A CA 1
ATOM 573 C C . GLU A 1 72 ? -13.602 -4.099 9.397 1.00 81.06 72 GLU A C 1
ATOM 575 O O . GLU A 1 72 ? -12.413 -3.851 9.139 1.00 81.06 72 GLU A O 1
ATOM 580 N N . PRO A 1 73 ? -13.917 -5.084 10.259 1.00 75.75 73 PRO A N 1
ATOM 581 C CA . PRO A 1 73 ? -12.948 -5.708 11.156 1.00 75.75 73 PRO A CA 1
ATOM 582 C C . PRO A 1 73 ? -11.832 -6.447 10.410 1.00 75.75 73 PRO A C 1
ATOM 584 O O . PRO A 1 73 ? -10.677 -6.391 10.832 1.00 75.75 73 PRO A O 1
ATOM 587 N N . LEU A 1 74 ? -12.142 -7.095 9.283 1.00 80.88 74 LEU A N 1
ATOM 588 C CA . LEU A 1 74 ? -11.149 -7.796 8.461 1.00 80.88 74 LEU A CA 1
ATOM 589 C C . LEU A 1 74 ? -10.133 -6.826 7.846 1.00 80.88 74 LEU A C 1
ATOM 591 O O . LEU A 1 74 ? -8.928 -7.064 7.918 1.00 80.8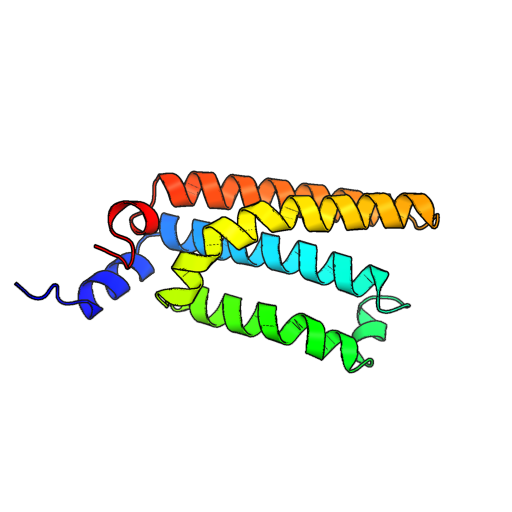8 74 LEU A O 1
ATOM 595 N N . ALA A 1 75 ? -10.592 -5.707 7.282 1.00 83.56 75 ALA A N 1
ATOM 596 C CA . ALA A 1 75 ? -9.706 -4.732 6.652 1.00 83.56 75 ALA A CA 1
ATOM 597 C C . ALA A 1 75 ? -8.773 -4.067 7.674 1.00 83.56 75 ALA A C 1
ATOM 599 O O . ALA A 1 75 ? -7.578 -3.908 7.403 1.00 83.56 75 ALA A O 1
ATOM 600 N N . VAL A 1 76 ? -9.292 -3.770 8.870 1.00 81.81 76 VAL A N 1
ATOM 601 C CA . VAL A 1 76 ? -8.509 -3.255 10.004 1.00 81.81 76 VAL A CA 1
ATOM 602 C C . VAL A 1 76 ? -7.474 -4.278 10.485 1.00 81.81 76 VAL A C 1
ATOM 604 O O . VAL A 1 76 ? -6.333 -3.908 10.752 1.00 81.81 76 VAL A O 1
ATOM 607 N N . GLN A 1 77 ? -7.818 -5.569 10.559 1.00 82.75 77 GLN A N 1
ATOM 608 C CA . GLN A 1 77 ? -6.870 -6.622 10.960 1.00 82.75 77 GLN A CA 1
ATOM 609 C C . GLN A 1 77 ? -5.706 -6.783 9.978 1.00 82.75 77 GLN A C 1
ATOM 611 O O . GLN A 1 77 ? -4.579 -7.064 10.388 1.00 82.75 77 GLN A O 1
ATOM 616 N N . ILE A 1 78 ? -5.964 -6.608 8.681 1.00 85.50 78 ILE A N 1
ATOM 617 C CA . ILE A 1 78 ? -4.962 -6.800 7.626 1.00 85.50 78 ILE A CA 1
ATOM 618 C C . ILE A 1 78 ? -4.114 -5.526 7.417 1.00 85.50 78 ILE A C 1
ATOM 620 O O . ILE A 1 78 ? -2.989 -5.596 6.922 1.00 85.50 78 ILE A O 1
ATOM 624 N N . MET A 1 79 ? -4.587 -4.359 7.867 1.00 86.50 79 MET A N 1
ATOM 625 C CA . MET A 1 79 ? -3.910 -3.064 7.710 1.00 86.50 79 MET A CA 1
ATOM 626 C C . MET A 1 79 ? -2.447 -3.024 8.196 1.00 86.50 79 MET A C 1
ATOM 628 O O . MET A 1 79 ? -1.601 -2.513 7.450 1.00 86.50 79 MET A O 1
ATOM 632 N N . PRO A 1 80 ? -2.074 -3.569 9.373 1.00 84.75 80 PRO A N 1
ATOM 633 C CA . PRO A 1 80 ? -0.674 -3.618 9.788 1.00 84.75 80 PRO A CA 1
ATOM 634 C C . PRO A 1 80 ? 0.203 -4.408 8.815 1.00 84.75 80 PRO A C 1
ATOM 636 O O . PRO A 1 80 ? 1.350 -4.033 8.591 1.00 84.75 80 PRO A O 1
ATOM 639 N N . TRP A 1 81 ? -0.321 -5.473 8.206 1.00 86.50 81 TRP A N 1
ATOM 640 C CA . TRP A 1 81 ? 0.414 -6.269 7.224 1.00 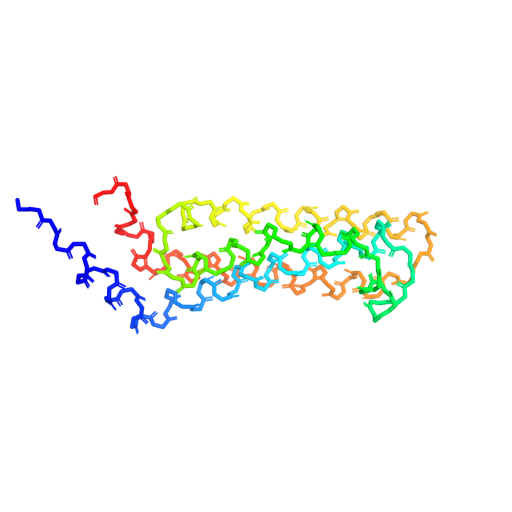86.50 81 TRP A CA 1
ATOM 641 C C . TRP A 1 81 ? 0.623 -5.491 5.929 1.00 86.50 81 TRP A C 1
ATOM 643 O O . TRP A 1 81 ? 1.761 -5.366 5.481 1.00 86.50 81 TRP A O 1
ATOM 653 N N . VAL A 1 82 ? -0.435 -4.881 5.386 1.00 86.19 82 VAL A N 1
ATOM 654 C CA . VAL A 1 82 ? -0.362 -4.080 4.149 1.00 86.19 82 VAL A CA 1
ATOM 655 C C . VAL A 1 82 ? 0.625 -2.930 4.300 1.00 86.19 82 VAL A C 1
ATOM 657 O O . VAL A 1 82 ? 1.529 -2.782 3.486 1.00 86.19 82 VAL A O 1
ATOM 660 N N . THR A 1 83 ? 0.526 -2.164 5.386 1.00 87.06 83 THR A N 1
ATOM 661 C CA . THR A 1 83 ? 1.435 -1.033 5.653 1.00 87.06 83 THR A CA 1
ATOM 662 C C . THR A 1 83 ? 2.886 -1.458 5.896 1.00 87.06 83 THR A C 1
ATOM 664 O O . THR A 1 83 ? 3.796 -0.652 5.738 1.00 87.06 83 THR A O 1
ATOM 667 N N . SER A 1 84 ? 3.136 -2.717 6.267 1.00 88.19 84 SER A N 1
ATOM 668 C CA . SER A 1 84 ? 4.499 -3.249 6.422 1.00 88.19 84 SER A CA 1
ATOM 669 C C . SER A 1 84 ? 5.078 -3.758 5.110 1.00 88.19 84 SER A C 1
ATOM 671 O O . SER A 1 84 ? 6.269 -3.601 4.856 1.00 88.19 84 SER A O 1
ATOM 673 N N . LEU A 1 85 ? 4.236 -4.394 4.297 1.00 89.75 85 LEU A N 1
ATOM 674 C CA . LEU A 1 85 ? 4.630 -4.988 3.027 1.00 89.75 85 LEU A CA 1
ATOM 675 C C . LEU A 1 85 ? 4.702 -3.949 1.907 1.00 89.75 85 LEU A C 1
ATOM 677 O O . LEU A 1 85 ? 5.495 -4.126 0.989 1.00 89.75 85 LEU A O 1
ATOM 681 N N . ALA A 1 86 ? 3.940 -2.856 1.990 1.00 90.12 86 ALA A N 1
ATOM 682 C CA . ALA A 1 86 ? 3.933 -1.823 0.961 1.00 90.12 86 ALA A CA 1
ATOM 683 C C . ALA A 1 86 ? 5.334 -1.205 0.736 1.00 90.12 86 ALA A C 1
ATOM 685 O O . ALA A 1 86 ? 5.827 -1.245 -0.388 1.00 90.12 86 ALA A O 1
ATOM 686 N N . PRO A 1 87 ? 6.088 -0.763 1.760 1.00 91.44 87 PRO A N 1
ATOM 687 C CA . PRO A 1 87 ? 7.459 -0.298 1.543 1.00 91.44 87 PRO A CA 1
ATOM 688 C C . PRO A 1 87 ? 8.367 -1.341 0.877 1.00 91.44 87 PRO A C 1
ATOM 690 O O . PRO A 1 87 ? 9.181 -0.983 0.034 1.00 91.44 87 PRO A O 1
ATOM 693 N N . LEU A 1 88 ? 8.215 -2.628 1.211 1.00 91.81 88 LEU A N 1
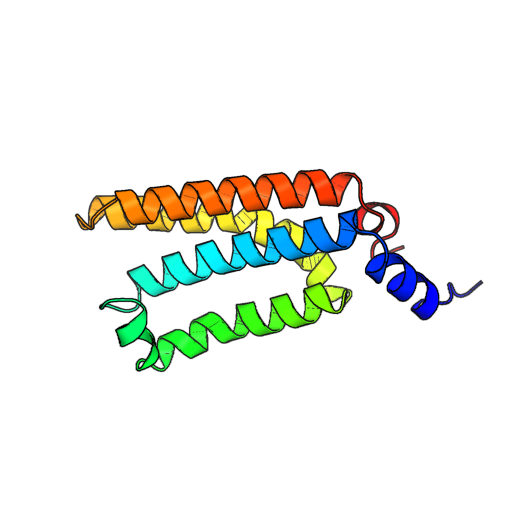ATOM 694 C CA . LEU A 1 88 ? 8.990 -3.702 0.582 1.00 91.81 88 LEU A CA 1
ATOM 695 C C . LEU A 1 88 ? 8.619 -3.866 -0.896 1.00 91.81 88 LEU A C 1
ATOM 697 O O . LEU A 1 88 ? 9.506 -3.967 -1.738 1.00 91.81 88 LEU A O 1
ATOM 701 N N . GLY A 1 89 ? 7.325 -3.845 -1.218 1.00 89.06 89 GLY A N 1
ATOM 702 C CA . GLY A 1 89 ? 6.838 -3.903 -2.594 1.00 89.06 89 GLY A CA 1
ATOM 703 C C . GLY A 1 89 ? 7.340 -2.729 -3.433 1.00 89.06 89 GLY A C 1
ATOM 704 O O . GLY A 1 89 ? 7.876 -2.944 -4.517 1.00 89.06 89 GLY A O 1
ATOM 705 N N . SER A 1 90 ? 7.246 -1.502 -2.913 1.00 89.81 90 SER A N 1
ATOM 706 C CA . SER A 1 90 ? 7.722 -0.305 -3.620 1.00 89.81 90 SER A CA 1
ATOM 707 C C . SER A 1 90 ? 9.255 -0.294 -3.744 1.00 89.81 90 SER A C 1
ATOM 709 O O . SER A 1 90 ? 9.774 0.031 -4.809 1.00 89.81 90 SER A O 1
ATOM 711 N N . ALA A 1 91 ? 10.000 -0.783 -2.740 1.00 91.12 91 ALA A N 1
ATOM 712 C CA . ALA A 1 91 ? 11.454 -0.969 -2.843 1.00 91.12 91 ALA A CA 1
ATOM 713 C C . ALA A 1 91 ? 11.847 -1.965 -3.945 1.00 91.12 91 ALA A C 1
ATOM 715 O O . ALA A 1 91 ? 12.783 -1.708 -4.702 1.00 91.12 91 ALA A O 1
ATOM 716 N N . ILE A 1 92 ? 11.134 -3.093 -4.052 1.00 92.69 92 ILE A N 1
ATOM 717 C CA . ILE A 1 92 ? 11.343 -4.063 -5.135 1.00 92.69 92 ILE A CA 1
ATOM 718 C C . ILE A 1 92 ? 11.043 -3.402 -6.479 1.00 92.69 92 ILE A C 1
ATOM 720 O O . ILE A 1 92 ? 11.835 -3.543 -7.408 1.00 92.69 92 ILE A O 1
ATOM 724 N N . CYS A 1 93 ? 9.949 -2.643 -6.579 1.00 89.94 93 CYS A N 1
ATOM 725 C CA . CYS A 1 93 ? 9.594 -1.972 -7.824 1.00 89.94 93 CYS A CA 1
ATOM 726 C C . CYS A 1 93 ? 10.661 -0.954 -8.250 1.00 89.94 93 CYS A C 1
ATOM 728 O O . CYS A 1 93 ? 11.076 -0.939 -9.405 1.00 89.94 93 CYS A O 1
ATOM 730 N N . LEU A 1 94 ? 11.169 -0.169 -7.298 1.00 90.94 94 LEU A N 1
ATOM 731 C CA . LEU A 1 94 ? 12.282 0.752 -7.504 1.00 90.94 94 LEU A CA 1
ATOM 732 C C . LEU A 1 94 ? 13.546 0.018 -7.975 1.00 90.94 94 LEU A C 1
ATOM 734 O O . LEU A 1 94 ? 14.176 0.443 -8.940 1.00 90.94 94 LEU A O 1
ATOM 738 N N . ALA A 1 95 ? 13.910 -1.094 -7.332 1.00 91.06 95 ALA A N 1
ATOM 739 C CA . ALA A 1 95 ? 15.080 -1.887 -7.712 1.00 91.06 95 ALA A CA 1
ATOM 740 C C . ALA A 1 95 ? 14.951 -2.470 -9.130 1.00 91.06 95 ALA A C 1
ATOM 742 O O . ALA A 1 95 ? 15.908 -2.431 -9.905 1.00 91.06 95 ALA A O 1
ATOM 743 N N . VAL A 1 96 ? 13.761 -2.963 -9.490 1.00 90.62 96 VAL A N 1
ATOM 744 C CA . VAL A 1 96 ? 13.474 -3.450 -10.844 1.00 90.62 96 VAL A CA 1
ATOM 745 C C . VAL A 1 96 ? 13.562 -2.305 -11.847 1.00 90.62 96 VAL A C 1
ATOM 747 O O . VAL A 1 96 ? 14.275 -2.453 -12.836 1.00 90.62 96 VAL A O 1
ATOM 750 N N . ALA A 1 97 ? 12.939 -1.155 -11.575 1.00 88.00 97 ALA A N 1
ATOM 751 C CA . ALA A 1 97 ? 13.001 0.029 -12.433 1.00 88.00 97 ALA A CA 1
ATOM 752 C C . ALA A 1 97 ? 14.447 0.487 -12.693 1.00 88.00 97 ALA A C 1
ATOM 754 O O . ALA A 1 97 ? 14.819 0.749 -13.838 1.00 88.00 97 ALA A O 1
ATOM 755 N N . PHE A 1 98 ? 15.290 0.491 -11.653 1.00 89.12 98 PHE A N 1
ATOM 756 C CA . PHE A 1 98 ? 16.727 0.739 -11.791 1.00 89.12 98 PHE A CA 1
ATOM 757 C C . PHE A 1 98 ? 17.414 -0.284 -12.704 1.00 89.12 98 PHE A C 1
ATOM 759 O O . PHE A 1 98 ? 18.270 0.094 -13.501 1.00 89.12 98 PHE A O 1
ATOM 766 N N . SER A 1 99 ? 17.052 -1.567 -12.606 1.00 89.88 99 SER A N 1
ATOM 767 C CA . SER A 1 99 ? 17.672 -2.633 -13.405 1.00 89.88 99 SER A CA 1
ATOM 768 C C . SER A 1 99 ? 17.295 -2.599 -14.890 1.00 89.88 99 SER A C 1
ATOM 770 O O . SER A 1 99 ? 18.106 -2.989 -15.727 1.00 89.88 99 SER A O 1
ATOM 772 N N . ILE A 1 100 ? 16.095 -2.112 -15.223 1.00 87.44 100 ILE A N 1
ATOM 773 C CA . ILE A 1 100 ? 15.596 -2.017 -16.605 1.00 87.44 100 ILE A CA 1
ATOM 774 C C . ILE A 1 100 ? 15.871 -0.652 -17.257 1.00 87.44 100 ILE A C 1
ATOM 776 O O . ILE A 1 100 ? 15.576 -0.472 -18.434 1.00 87.44 100 ILE A O 1
ATOM 780 N N . GLY A 1 101 ? 16.466 0.296 -16.522 1.00 82.88 101 GLY A N 1
ATOM 781 C CA . GLY A 1 101 ? 16.857 1.609 -17.044 1.00 82.88 101 GLY A CA 1
ATOM 782 C C . GLY A 1 101 ? 15.715 2.622 -17.179 1.00 82.88 101 GLY A C 1
ATOM 783 O O . GLY A 1 101 ? 15.867 3.613 -17.891 1.00 82.88 101 GLY A O 1
ATOM 784 N N . GLU A 1 102 ? 14.589 2.400 -16.498 1.00 84.19 102 GLU A N 1
ATOM 785 C CA . GLU A 1 102 ? 13.486 3.366 -16.423 1.00 84.19 102 GLU A CA 1
ATOM 786 C C . GLU A 1 102 ? 13.907 4.627 -15.630 1.00 84.19 102 GLU A C 1
ATOM 788 O O . GLU A 1 102 ? 14.811 4.564 -14.787 1.00 84.19 102 GLU A O 1
ATOM 793 N N . PRO A 1 103 ? 13.264 5.791 -15.851 1.00 85.00 103 PRO A N 1
ATOM 794 C CA . PRO A 1 103 ? 13.514 7.016 -15.093 1.00 85.00 103 PRO A CA 1
ATOM 795 C C . PRO A 1 103 ? 13.213 6.822 -13.599 1.00 85.00 103 PRO A C 1
ATOM 797 O O . PRO A 1 103 ? 12.084 6.972 -13.126 1.00 85.00 103 PRO A O 1
ATOM 800 N N . TRP A 1 104 ? 14.263 6.508 -12.840 1.00 83.19 104 TRP A N 1
ATOM 801 C CA . TRP A 1 104 ? 14.215 6.149 -11.421 1.00 83.19 104 TRP A CA 1
ATOM 802 C C . TRP A 1 104 ? 13.623 7.234 -10.516 1.00 83.19 104 TRP A C 1
ATOM 804 O O . TRP A 1 104 ? 13.199 6.928 -9.405 1.00 83.19 104 TRP A O 1
ATOM 814 N N . GLN A 1 105 ? 13.571 8.496 -10.957 1.00 89.12 105 GLN A N 1
ATOM 815 C CA . GLN A 1 105 ? 13.063 9.603 -10.146 1.00 89.12 105 GLN A CA 1
ATOM 816 C C . GLN A 1 105 ? 11.592 9.403 -9.769 1.00 89.12 105 GLN A C 1
ATOM 818 O O . GLN A 1 105 ? 11.220 9.658 -8.627 1.00 89.12 105 GLN A O 1
ATOM 823 N N . ILE A 1 106 ? 10.766 8.920 -10.703 1.00 86.62 106 ILE A N 1
ATOM 824 C CA . ILE A 1 106 ? 9.332 8.691 -10.463 1.00 86.62 106 ILE A CA 1
ATOM 825 C C . ILE A 1 106 ? 9.154 7.578 -9.423 1.00 86.62 106 ILE A C 1
ATOM 827 O O . ILE A 1 106 ? 8.413 7.740 -8.455 1.00 86.62 106 ILE A O 1
ATOM 831 N N . TRP A 1 107 ? 9.914 6.494 -9.573 1.00 88.06 107 TRP A N 1
ATOM 832 C CA . TRP A 1 107 ? 9.925 5.351 -8.661 1.00 88.06 107 TRP A CA 1
ATOM 833 C C . TRP A 1 107 ? 10.441 5.711 -7.266 1.00 88.06 107 TRP A C 1
ATOM 835 O O . TRP A 1 107 ? 9.926 5.223 -6.264 1.00 88.06 107 TRP A O 1
ATOM 845 N N . LEU A 1 108 ? 11.444 6.589 -7.180 1.00 89.81 108 LEU A N 1
ATOM 846 C CA . LEU A 1 108 ? 11.967 7.064 -5.903 1.00 89.81 108 LEU A CA 1
ATOM 847 C C . LEU A 1 108 ? 10.942 7.943 -5.177 1.00 89.81 108 LEU A C 1
ATOM 849 O O . LEU A 1 108 ? 10.787 7.820 -3.964 1.00 89.81 108 LEU A O 1
ATOM 853 N N . VAL A 1 109 ? 10.241 8.820 -5.903 1.00 91.50 109 VAL A N 1
ATOM 854 C CA . VAL A 1 109 ? 9.174 9.653 -5.329 1.00 91.50 109 VAL A CA 1
ATOM 855 C C . VAL A 1 109 ? 8.033 8.780 -4.807 1.00 91.50 109 VAL A C 1
ATOM 857 O O . VAL A 1 109 ? 7.606 8.987 -3.671 1.00 91.50 109 VAL A O 1
ATOM 860 N N . ASP A 1 110 ? 7.589 7.780 -5.578 1.00 89.75 110 ASP A N 1
ATOM 861 C CA . ASP A 1 110 ? 6.595 6.799 -5.120 1.00 89.75 110 ASP A CA 1
ATOM 862 C C . ASP A 1 110 ? 7.051 6.099 -3.834 1.00 89.75 110 ASP A C 1
ATOM 864 O O . ASP A 1 110 ? 6.326 6.084 -2.838 1.00 89.75 110 ASP A O 1
ATOM 868 N N . PHE A 1 111 ? 8.293 5.613 -3.813 1.00 89.94 111 PHE A N 1
ATOM 869 C CA . PHE A 1 111 ? 8.863 4.937 -2.654 1.00 89.94 111 PHE A CA 1
ATOM 870 C C . PHE A 1 111 ? 8.906 5.822 -1.404 1.00 89.94 111 PHE A C 1
ATOM 872 O O . PHE A 1 111 ? 8.530 5.378 -0.315 1.00 89.94 111 PHE A O 1
ATOM 879 N N . ILE A 1 112 ? 9.305 7.090 -1.548 1.00 93.00 112 ILE A N 1
ATOM 880 C CA . ILE A 1 112 ? 9.301 8.062 -0.447 1.00 93.00 112 ILE A CA 1
ATOM 881 C C . ILE A 1 112 ? 7.873 8.282 0.063 1.00 93.00 112 ILE A C 1
ATOM 883 O O . ILE A 1 112 ? 7.647 8.215 1.273 1.00 93.00 112 ILE A O 1
ATOM 887 N N . ILE A 1 113 ? 6.901 8.489 -0.833 1.00 92.38 113 ILE A N 1
ATOM 888 C CA . 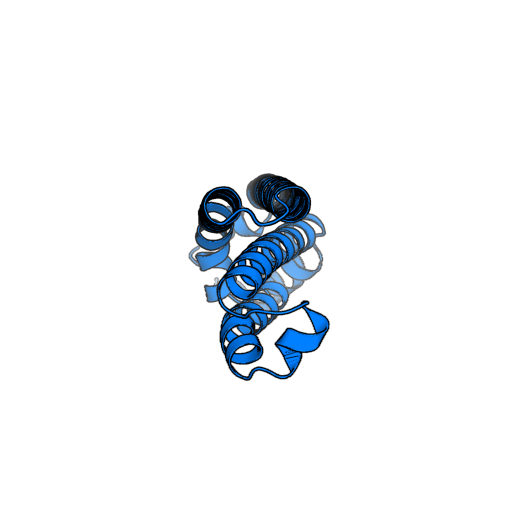ILE A 1 113 ? 5.486 8.652 -0.463 1.00 92.38 113 ILE A CA 1
ATOM 889 C C . ILE A 1 113 ? 4.987 7.406 0.274 1.00 92.38 113 ILE A C 1
ATOM 891 O O . ILE A 1 113 ? 4.392 7.527 1.347 1.00 92.38 113 ILE A O 1
ATOM 895 N N . CYS A 1 114 ? 5.276 6.214 -0.250 1.00 92.12 114 CYS A N 1
ATOM 896 C CA . CYS A 1 114 ? 4.885 4.939 0.335 1.00 92.12 114 CYS A CA 1
ATOM 897 C C . CYS A 1 114 ? 5.464 4.758 1.746 1.00 92.12 114 CYS A C 1
ATOM 899 O O . CYS A 1 114 ? 4.736 4.375 2.667 1.00 92.12 114 CYS A O 1
ATOM 901 N N . ILE A 1 115 ? 6.750 5.069 1.955 1.00 92.88 115 ILE A N 1
ATOM 902 C CA . ILE A 1 115 ? 7.391 5.011 3.276 1.00 92.88 115 ILE A CA 1
ATOM 903 C C . ILE A 1 115 ? 6.774 6.027 4.232 1.00 92.88 115 ILE A C 1
ATOM 905 O O . ILE A 1 115 ? 6.381 5.652 5.338 1.00 92.88 115 ILE A O 1
ATOM 909 N N . CYS A 1 116 ? 6.668 7.294 3.830 1.00 92.88 116 CYS A N 1
ATOM 910 C CA . CYS A 1 116 ? 6.117 8.347 4.680 1.00 92.88 116 CYS A CA 1
ATOM 911 C C . CYS A 1 116 ? 4.674 8.030 5.091 1.00 92.88 116 CYS A C 1
ATOM 913 O O . CYS A 1 116 ? 4.330 8.152 6.268 1.00 92.88 116 CYS A O 1
ATOM 915 N N . ALA A 1 117 ? 3.853 7.548 4.154 1.00 90.38 117 ALA A N 1
ATOM 916 C CA . ALA A 1 117 ? 2.482 7.131 4.415 1.00 90.38 117 ALA A CA 1
ATOM 917 C C . ALA A 1 117 ? 2.421 5.903 5.339 1.00 90.38 117 ALA A C 1
ATOM 919 O O . ALA A 1 117 ? 1.645 5.890 6.293 1.00 90.38 117 ALA A O 1
ATOM 920 N N . SER A 1 118 ? 3.288 4.906 5.140 1.00 87.69 118 SER A N 1
ATOM 921 C CA . SER A 1 118 ? 3.344 3.705 5.989 1.00 87.69 118 SER A CA 1
ATOM 922 C C . SER A 1 118 ? 3.782 4.021 7.422 1.00 87.69 118 SER A C 1
ATOM 924 O O . SER A 1 118 ? 3.180 3.534 8.383 1.00 87.69 118 SER A O 1
ATOM 926 N N . ILE A 1 119 ? 4.804 4.869 7.586 1.00 88.62 119 ILE A N 1
ATOM 927 C CA . ILE A 1 119 ? 5.272 5.332 8.898 1.00 88.62 119 ILE A CA 1
ATOM 928 C C . ILE A 1 119 ? 4.183 6.163 9.574 1.00 88.62 119 ILE A C 1
ATOM 930 O O . ILE A 1 119 ? 3.826 5.874 10.715 1.00 88.62 119 ILE A O 1
ATOM 934 N N . GLY A 1 120 ? 3.620 7.148 8.870 1.00 85.25 120 GLY A N 1
ATOM 935 C CA . GLY A 1 120 ? 2.557 8.002 9.395 1.00 85.25 120 GLY A CA 1
ATOM 936 C C . GLY A 1 120 ? 1.329 7.194 9.812 1.00 85.25 120 GLY A C 1
ATOM 937 O O . GLY A 1 120 ? 0.813 7.372 10.916 1.00 85.25 120 GLY A O 1
ATOM 938 N N . SER A 1 121 ? 0.915 6.232 8.986 1.00 86.00 121 SER A N 1
ATOM 939 C CA . SER A 1 121 ? -0.168 5.306 9.309 1.00 86.00 121 SER A CA 1
ATOM 940 C C . SER A 1 121 ? 0.135 4.519 10.583 1.00 86.00 121 SER A C 1
ATOM 942 O O . SER A 1 121 ? -0.681 4.518 11.499 1.00 86.00 121 SER A O 1
ATOM 944 N N . ARG A 1 122 ? 1.333 3.931 10.714 1.00 83.12 122 ARG A N 1
ATOM 945 C CA . ARG A 1 122 ? 1.729 3.178 11.917 1.00 83.12 122 ARG A CA 1
ATOM 946 C C . ARG A 1 122 ? 1.832 4.032 13.176 1.00 83.12 122 ARG A C 1
ATOM 948 O O . ARG A 1 122 ? 1.439 3.563 14.243 1.00 83.12 122 ARG A O 1
ATOM 955 N N . MET A 1 123 ? 2.375 5.245 13.081 1.00 83.81 123 MET A N 1
ATOM 956 C CA . MET A 1 123 ? 2.466 6.163 14.221 1.00 83.81 123 MET A CA 1
ATOM 957 C C . MET A 1 123 ? 1.070 6.538 14.711 1.00 83.81 123 MET A C 1
ATOM 959 O O . MET A 1 123 ? 0.788 6.452 15.901 1.00 83.81 123 MET A O 1
ATOM 963 N N . THR A 1 124 ? 0.168 6.850 13.782 1.00 81.25 124 THR A N 1
ATOM 964 C CA . THR A 1 124 ? -1.198 7.244 14.128 1.00 81.25 124 THR A CA 1
ATOM 965 C C . THR A 1 124 ? -2.027 6.046 14.598 1.00 81.25 124 THR A C 1
ATOM 967 O O . THR A 1 124 ? -2.804 6.173 15.538 1.00 81.25 124 THR A O 1
ATOM 970 N N . TYR A 1 125 ? -1.802 4.862 14.017 1.00 78.19 125 TYR A N 1
ATOM 971 C CA . TYR A 1 125 ? -2.405 3.598 14.440 1.00 78.19 125 TYR A CA 1
ATOM 972 C C . TYR A 1 125 ? -2.007 3.230 15.873 1.00 78.19 125 TYR A C 1
ATOM 974 O O . TYR A 1 125 ? -2.876 2.857 16.660 1.00 78.19 125 TYR A O 1
ATOM 982 N N . ARG A 1 126 ? -0.724 3.395 16.239 1.00 72.94 126 ARG A N 1
ATOM 983 C CA . ARG A 1 126 ? -0.224 3.121 17.598 1.00 72.94 126 ARG A CA 1
ATOM 984 C C . ARG A 1 126 ? -0.943 3.922 18.686 1.00 72.94 126 ARG A C 1
ATOM 986 O O . ARG A 1 126 ? -1.165 3.434 19.790 1.00 72.94 126 ARG A O 1
ATOM 993 N N . ASP A 1 127 ? -1.332 5.145 18.355 1.00 68.88 127 ASP A N 1
ATOM 994 C CA . ASP A 1 127 ? -1.997 6.058 19.282 1.00 68.88 127 ASP A CA 1
ATOM 995 C C . ASP A 1 127 ? -3.526 6.080 19.134 1.00 68.88 127 ASP A C 1
ATOM 997 O O . ASP A 1 127 ? -4.187 6.883 19.798 1.00 68.88 127 ASP A O 1
ATOM 1001 N N . SER A 1 128 ? -4.087 5.223 18.273 1.00 65.00 128 SER A N 1
ATOM 1002 C CA . SER A 1 128 ? -5.517 5.195 17.937 1.00 65.00 128 SER A CA 1
ATOM 1003 C C . SER A 1 128 ? -6.313 4.160 18.734 1.00 65.00 128 SER A C 1
ATOM 1005 O O . SER A 1 128 ? -5.777 3.159 19.231 1.00 65.00 128 SER A O 1
ATOM 1007 N N . LEU A 1 129 ? -7.632 4.364 18.801 1.00 62.81 129 LEU A N 1
ATOM 1008 C CA . LEU A 1 129 ? -8.563 3.397 19.384 1.00 62.81 129 LEU A CA 1
ATOM 1009 C C . LEU A 1 129 ? -8.580 2.057 18.625 1.00 62.81 129 LEU A C 1
ATOM 1011 O O . LEU A 1 129 ? -8.852 1.029 19.244 1.00 62.81 129 LEU A O 1
ATOM 1015 N N . LEU A 1 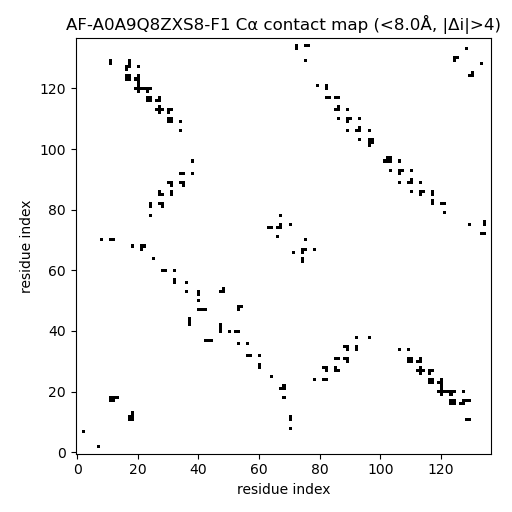130 ? -8.197 2.030 17.340 1.00 62.75 130 LEU A N 1
ATOM 1016 C CA . LEU A 1 130 ? -8.091 0.797 16.542 1.00 62.75 130 LEU A CA 1
ATOM 1017 C C . LEU A 1 130 ? -7.121 -0.218 17.152 1.00 62.75 130 LEU A C 1
ATOM 1019 O O . LEU A 1 130 ? -7.415 -1.410 17.177 1.00 62.75 130 LEU A O 1
ATOM 1023 N N . GLN A 1 131 ? -5.975 0.236 17.669 1.00 68.81 131 GLN A N 1
ATOM 1024 C CA . GLN A 1 131 ? -5.015 -0.670 18.300 1.00 68.81 131 GLN A CA 1
ATOM 1025 C C . GLN A 1 131 ? -5.452 -1.059 19.717 1.00 68.81 131 GLN A C 1
ATOM 1027 O O . GLN A 1 131 ? -5.271 -2.202 20.138 1.00 68.81 131 GLN A O 1
ATOM 1032 N N . ARG A 1 132 ? -6.000 -0.104 20.475 1.00 62.19 132 ARG A N 1
ATOM 1033 C CA . ARG A 1 132 ? -6.350 -0.306 21.891 1.00 62.19 132 ARG A CA 1
ATOM 1034 C C . ARG A 1 132 ? -7.555 -1.221 22.073 1.00 62.19 132 ARG A C 1
ATOM 1036 O O . ARG A 1 132 ? -7.601 -1.995 23.030 1.00 62.19 132 ARG A O 1
ATOM 1043 N N . GLU A 1 133 ? -8.512 -1.117 21.164 1.00 62.34 133 GLU A N 1
ATOM 1044 C CA . GLU A 1 133 ? -9.837 -1.715 21.293 1.00 62.34 133 GLU A CA 1
ATOM 1045 C C . GLU A 1 133 ? -10.172 -2.691 20.158 1.00 62.34 133 GLU A C 1
ATOM 1047 O O . GLU A 1 133 ? -11.313 -3.135 20.102 1.00 62.34 133 GLU A O 1
ATOM 1052 N N . GLY A 1 134 ? -9.196 -2.991 19.288 1.00 56.72 134 GLY A N 1
ATOM 1053 C CA . GLY A 1 134 ? -9.367 -3.668 18.003 1.00 56.72 134 GLY A CA 1
ATOM 1054 C C . GLY A 1 134 ? -10.195 -4.960 18.021 1.00 56.72 134 GLY A C 1
ATOM 1055 O O . GLY A 1 134 ? -10.404 -5.557 19.074 1.00 56.72 134 GLY A O 1
ATOM 1056 N N . PRO A 1 135 ? -10.615 -5.440 16.836 1.00 53.31 135 PRO A N 1
ATOM 1057 C CA . PRO A 1 135 ? -11.748 -6.358 16.624 1.00 53.31 135 PRO A CA 1
ATOM 1058 C C . PRO A 1 135 ? -11.648 -7.754 17.269 1.00 53.31 135 PRO A C 1
ATOM 1060 O O . PRO A 1 135 ? -12.534 -8.579 17.083 1.00 53.31 135 PRO A O 1
ATOM 1063 N N . SER A 1 136 ? -10.573 -8.043 18.000 1.00 51.72 136 SER A N 1
ATOM 1064 C CA . SER A 1 136 ? -10.334 -9.286 18.733 1.00 51.72 136 SER A CA 1
ATOM 1065 C C . SER A 1 136 ? -10.461 -9.141 20.262 1.00 51.72 136 SER A C 1
ATOM 1067 O O . SER A 1 136 ? -9.974 -10.017 20.977 1.00 51.72 136 SER A O 1
ATOM 1069 N N . ARG A 1 137 ? -11.041 -8.046 20.781 1.00 46.34 137 ARG A N 1
ATOM 1070 C CA . ARG A 1 137 ? -11.308 -7.836 22.219 1.00 46.34 137 ARG A CA 1
ATOM 1071 C C . ARG A 1 137 ? -12.768 -7.529 22.529 1.00 46.34 137 ARG A C 1
ATOM 1073 O O . ARG A 1 137 ? -13.302 -6.551 21.963 1.00 46.34 137 ARG A O 1
#

Foldseek 3Di:
DPDPVVVVLVVCLVDVLSVLLLVLLLQLLVLLLVLVLPVPQDDDPVVSVVPVVNVVSCVVSVVLSVCSNSVPQVSLVCSLVSLVCSLVSLVVSLVVCVVVVHPSPVSVVSSVSSPVSSVSSVVSCVVGPCVVVGPVD

Solvent-accessible surface area (backbone atoms only — not comparable to full-atom values): 7273 Å² total; per-residue (Å²): 128,86,72,62,60,68,62,53,56,54,51,47,74,67,36,65,46,43,49,50,16,47,52,24,35,43,50,11,50,47,38,27,48,51,44,52,42,60,72,74,38,78,67,56,77,79,62,28,67,78,39,69,66,48,54,63,64,43,47,64,54,54,53,44,44,52,36,33,76,68,62,34,59,68,37,58,69,47,43,67,55,51,39,59,47,26,44,53,51,24,49,50,42,35,54,51,35,56,73,75,69,48,77,49,66,62,41,50,52,42,34,52,52,17,41,54,22,22,51,51,12,51,58,31,34,72,76,16,65,61,64,78,58,30,89,89,110

Nearest PDB structures (foldseek):
  6qvh-assembly1_A  TM=4.847E-01  e=3.415E+00  Streptomyces lividans 1326
  6q6b-assembly1_A  TM=4.786E-01  e=3.081E+00  Streptomyces lividans 1326
  6ek9-assembly1_A  TM=4.839E-01  e=4.898E+00  Streptomyces lividans
  8wjq-assembly1_A  TM=3.191E-01  e=3.986E+00  Homo sapiens

pLDDT: mean 81.61, std 11.08, range [45.5, 93.0]

Sequence (137 aa):
MARNDREYWARLRVEPRSQWAAGLAVIAGLAVTLAVIGLLVPGNHFESRANPLYWLLMLPLVWWASELMGFEPLAVQIMPWVTSLAPLGSAICLAVAFSIGEPWQIWLVDFIICICASIGSRMTYRDSLLQREGPSR

Mean predicted aligned error: 7.25 Å

Secondary structure (DSSP, 8-state):
----HHHHHHHHHH-HHHHHHHHHHHHHHHHHHHHHHHHHS-S-HHHHTTSHHHHHHHHHHHHHHHHHHTT-HHHHHHHHHHHHHHHHHHHHHHHHHHHHT--HHHHHHHHHHHHHHHHHHHHHHHTSHHHHH-TT-